Protein AF-A0A2R6ARZ6-F1 (afdb_monomer_lite)

InterPro domains:
  IPR013926 CGI121/TPRKB [PF08617] (23-141)
  IPR036504 CGI121/TPRKB superfamily [G3DSA:3.30.2380.10] (10-151)
  IPR036504 CGI121/TPRKB superfamily [SSF143870] (11-131)

Structure (mmCIF, N/CA/C/O backbone):
data_AF-A0A2R6ARZ6-F1
#
_entry.id   AF-A0A2R6ARZ6-F1
#
loop_
_atom_site.group_PDB
_atom_site.id
_atom_site.type_symbol
_atom_site.label_atom_id
_atom_site.label_alt_id
_atom_site.label_comp_id
_atom_site.label_asym_id
_atom_site.label_entity_id
_atom_site.label_seq_id
_atom_site.pdbx_PDB_ins_code
_atom_site.Cartn_x
_atom_site.Cartn_y
_atom_site.Cartn_z
_atom_site.occupancy
_atom_site.B_iso_or_equiv
_atom_site.auth_seq_id
_atom_site.auth_comp_id
_atom_site.auth_asym_id
_atom_site.auth_atom_id
_atom_site.pdbx_PDB_model_num
ATOM 1 N N . MET A 1 1 ? -4.586 -7.323 -8.522 1.00 76.31 1 MET A N 1
ATOM 2 C CA . MET A 1 1 ? -4.081 -6.923 -9.856 1.00 76.31 1 MET A CA 1
ATOM 3 C C . MET A 1 1 ? -2.793 -7.671 -10.117 1.00 76.31 1 MET A C 1
ATOM 5 O O . MET A 1 1 ? -1.988 -7.765 -9.200 1.00 76.31 1 MET A O 1
ATOM 9 N N . ILE A 1 2 ? -2.608 -8.193 -11.326 1.00 65.00 2 ILE A N 1
ATOM 10 C CA . ILE A 1 2 ? -1.345 -8.793 -11.764 1.00 65.00 2 ILE A CA 1
ATOM 11 C C . ILE A 1 2 ? -0.748 -7.861 -12.817 1.00 65.00 2 ILE A C 1
ATOM 13 O O . ILE A 1 2 ? -1.468 -7.380 -13.693 1.00 65.00 2 ILE A O 1
ATOM 17 N N . VAL A 1 3 ? 0.537 -7.561 -12.681 1.00 62.88 3 VAL A N 1
ATOM 18 C CA . VAL A 1 3 ? 1.350 -6.865 -13.673 1.00 62.88 3 VAL A CA 1
ATOM 19 C C . VAL A 1 3 ? 2.311 -7.894 -14.241 1.00 62.88 3 VAL A C 1
ATOM 21 O O . VAL A 1 3 ? 3.209 -8.362 -13.545 1.00 62.88 3 VAL A O 1
ATOM 24 N N . GLU A 1 4 ? 2.086 -8.255 -15.497 1.00 65.06 4 GLU A N 1
ATOM 25 C CA . GLU A 1 4 ? 2.968 -9.133 -16.260 1.00 65.06 4 GLU A CA 1
ATOM 26 C C . GLU A 1 4 ? 3.906 -8.238 -17.071 1.00 65.06 4 GLU A C 1
ATOM 28 O O . GLU A 1 4 ? 3.464 -7.493 -17.952 1.00 65.06 4 GLU A O 1
ATOM 33 N N . LEU A 1 5 ? 5.196 -8.254 -16.739 1.00 58.81 5 LEU A N 1
ATOM 34 C CA . LEU A 1 5 ? 6.214 -7.492 -17.456 1.00 58.81 5 LEU A CA 1
ATOM 35 C C . LEU A 1 5 ? 7.387 -8.420 -17.770 1.00 58.81 5 LEU A C 1
ATOM 37 O O . LEU A 1 5 ? 8.044 -8.945 -16.874 1.00 58.81 5 LEU A O 1
ATOM 41 N N . GLN A 1 6 ? 7.671 -8.592 -19.063 1.00 62.81 6 GLN A N 1
ATOM 42 C CA . GLN A 1 6 ? 8.707 -9.505 -19.557 1.00 62.81 6 GLN A CA 1
ATOM 43 C C . GLN A 1 6 ? 8.504 -10.949 -19.050 1.00 62.81 6 GLN A C 1
ATOM 45 O O . GLN A 1 6 ? 7.537 -11.593 -19.447 1.00 62.81 6 GLN A O 1
ATOM 50 N N . THR A 1 7 ? 9.421 -11.464 -18.220 1.00 57.81 7 THR A N 1
ATOM 51 C CA . THR A 1 7 ? 9.403 -12.822 -17.645 1.00 57.81 7 THR A CA 1
ATOM 52 C C . THR A 1 7 ? 8.997 -12.853 -16.170 1.00 57.81 7 THR A C 1
ATOM 54 O O . THR A 1 7 ? 9.004 -13.929 -15.574 1.00 57.81 7 THR A O 1
ATOM 57 N N . GLU A 1 8 ? 8.681 -11.706 -15.562 1.00 70.31 8 GLU A N 1
ATOM 58 C CA . GLU A 1 8 ? 8.312 -11.609 -14.148 1.00 70.31 8 GLU A CA 1
ATOM 59 C C . GLU A 1 8 ? 6.845 -11.204 -13.973 1.00 70.31 8 GLU A C 1
ATOM 61 O O . GLU A 1 8 ? 6.310 -10.345 -14.680 1.00 70.31 8 GLU A O 1
ATOM 66 N N . ASN A 1 9 ? 6.204 -11.833 -12.987 1.00 77.62 9 ASN A N 1
ATOM 67 C CA . ASN A 1 9 ? 4.832 -11.546 -12.598 1.00 77.62 9 ASN A CA 1
ATOM 68 C C . ASN A 1 9 ? 4.841 -10.882 -11.228 1.00 77.62 9 ASN A C 1
ATOM 70 O O . ASN A 1 9 ? 5.279 -11.483 -10.245 1.00 77.62 9 ASN A O 1
ATOM 74 N N . PHE A 1 10 ? 4.303 -9.669 -11.164 1.00 84.50 10 PHE A N 1
ATOM 75 C CA . PHE A 1 10 ? 4.106 -8.951 -9.914 1.00 84.50 10 PHE A CA 1
ATOM 76 C C . PHE A 1 10 ? 2.624 -8.919 -9.571 1.00 84.50 10 PHE A C 1
ATOM 78 O O . PHE A 1 10 ? 1.787 -8.646 -10.435 1.00 84.50 10 PHE A O 1
ATOM 85 N N . SER A 1 11 ? 2.268 -9.160 -8.313 1.00 88.06 11 SER A N 1
ATOM 86 C CA . SER A 1 11 ? 0.881 -9.057 -7.860 1.00 88.06 11 SER A CA 1
ATOM 87 C C . SER A 1 11 ? 0.717 -7.983 -6.794 1.00 88.06 11 SER A C 1
ATOM 89 O O . SER A 1 11 ? 1.587 -7.765 -5.955 1.00 88.06 11 SER A O 1
ATOM 91 N N . LEU A 1 12 ? -0.423 -7.300 -6.847 1.00 91.31 12 LEU A N 1
ATOM 92 C CA . LEU A 1 12 ? -0.864 -6.337 -5.849 1.00 91.31 12 LEU A CA 1
ATOM 93 C C . LEU A 1 12 ? -2.282 -6.683 -5.410 1.00 91.31 12 LEU A C 1
ATOM 95 O O . LEU A 1 12 ? -3.211 -6.659 -6.229 1.00 91.31 12 LEU A O 1
ATOM 99 N N . CYS A 1 13 ? -2.457 -6.892 -4.111 1.00 91.06 13 CYS A N 1
ATOM 100 C CA . CYS A 1 13 ? -3.760 -6.895 -3.461 1.00 91.06 13 CYS A CA 1
ATOM 101 C C . CYS A 1 13 ? -3.839 -5.729 -2.474 1.00 91.06 13 CYS A C 1
ATOM 103 O O . CYS A 1 13 ? -2.889 -5.447 -1.743 1.00 91.06 13 CYS A O 1
ATOM 105 N N . VAL A 1 14 ? -4.981 -5.047 -2.455 1.00 93.62 14 VAL A N 1
ATOM 106 C CA . VAL A 1 14 ? -5.221 -3.910 -1.563 1.00 93.62 14 VAL A CA 1
ATOM 107 C C . VAL A 1 14 ? -6.486 -4.181 -0.782 1.00 93.62 14 VAL A C 1
ATOM 109 O O . VAL A 1 14 ? -7.533 -4.442 -1.368 1.00 93.62 14 VAL A O 1
ATOM 112 N N . TYR A 1 15 ? -6.394 -4.072 0.535 1.00 93.25 15 TYR A N 1
ATOM 113 C CA . TYR A 1 15 ? -7.513 -4.275 1.441 1.00 93.25 15 TYR A CA 1
ATOM 114 C C . TYR A 1 15 ? -7.735 -3.003 2.237 1.00 93.25 15 TYR A C 1
ATOM 116 O O . TYR A 1 15 ? -6.800 -2.458 2.825 1.00 93.25 15 TYR A O 1
ATOM 124 N N . LYS A 1 16 ? -8.977 -2.533 2.293 1.00 94.50 16 LYS A N 1
ATOM 125 C CA . LYS A 1 16 ? -9.386 -1.535 3.272 1.00 94.50 16 LYS A CA 1
ATOM 126 C C . LYS A 1 16 ? -9.684 -2.249 4.586 1.00 94.50 16 LYS A C 1
ATOM 128 O O . LYS A 1 16 ? -10.517 -3.153 4.630 1.00 94.50 16 LYS A O 1
ATOM 133 N N . LEU A 1 17 ? -8.991 -1.847 5.645 1.00 93.62 17 LEU A N 1
ATOM 134 C CA . LEU A 1 17 ? -9.154 -2.431 6.970 1.00 93.62 17 LEU A CA 1
ATOM 135 C C . LEU A 1 17 ? -10.232 -1.686 7.756 1.00 93.62 17 LEU A C 1
ATOM 137 O O . LEU A 1 17 ? -10.287 -0.451 7.741 1.00 93.62 17 LEU A O 1
ATOM 141 N N . LYS A 1 18 ? -11.063 -2.437 8.479 1.00 91.25 18 LYS A N 1
ATOM 142 C CA . LYS A 1 18 ? -11.952 -1.907 9.522 1.00 91.25 18 LYS A CA 1
ATOM 143 C C . LYS A 1 18 ? -11.713 -2.701 10.800 1.00 91.25 18 LYS A C 1
ATOM 145 O O . LYS A 1 18 ? -11.764 -3.923 10.773 1.00 91.25 18 LYS A O 1
ATOM 150 N N . GLY A 1 19 ? -11.456 -2.007 11.897 1.00 88.88 19 GLY A N 1
ATOM 151 C CA . GLY A 1 19 ? -11.136 -2.612 13.188 1.00 88.88 19 GLY A CA 1
ATOM 152 C C . GLY A 1 19 ? -10.659 -1.548 14.167 1.00 88.88 19 GLY A C 1
ATOM 153 O O . GLY A 1 19 ? -10.584 -0.364 13.812 1.00 88.88 19 GLY A O 1
ATOM 154 N N . ASN A 1 20 ? -10.341 -1.955 15.393 1.00 90.81 20 ASN A N 1
ATOM 155 C CA . ASN A 1 20 ? -9.718 -1.056 16.355 1.00 90.81 20 ASN A CA 1
ATOM 156 C C . ASN A 1 20 ? -8.269 -0.739 15.924 1.00 90.81 20 ASN A C 1
ATOM 158 O O . ASN A 1 20 ? -7.564 -1.594 15.391 1.00 90.81 20 ASN A O 1
ATOM 162 N N . LEU A 1 21 ? -7.811 0.497 16.149 1.00 92.19 21 LEU A N 1
ATOM 163 C CA . LEU A 1 21 ? -6.457 0.912 15.772 1.00 92.19 21 LEU A CA 1
ATOM 164 C C . LEU A 1 21 ? -5.370 0.085 16.477 1.00 92.19 21 LEU A C 1
ATOM 166 O O . LEU A 1 21 ? -4.385 -0.269 15.836 1.00 92.19 21 LEU A O 1
ATOM 170 N N . GLU A 1 22 ? -5.543 -0.232 17.760 1.00 91.56 22 GLU A N 1
ATOM 171 C CA . GLU A 1 22 ? -4.582 -1.013 18.549 1.00 91.56 22 GLU A CA 1
ATOM 172 C C . GLU A 1 22 ? -4.454 -2.441 18.010 1.00 91.56 22 GLU A C 1
ATOM 174 O O . GLU A 1 22 ? -3.348 -2.964 17.876 1.00 91.56 22 GLU A O 1
ATOM 179 N N . GLU A 1 23 ? -5.574 -3.046 17.614 1.00 90.81 23 GLU A N 1
ATOM 180 C CA . GLU A 1 23 ? -5.600 -4.372 16.991 1.00 90.81 23 GLU A CA 1
ATOM 181 C C . GLU A 1 23 ? -4.884 -4.356 15.641 1.00 90.81 23 GLU A C 1
ATOM 183 O O . GLU A 1 23 ? -4.044 -5.214 15.370 1.00 90.81 23 GLU A O 1
ATOM 188 N N . ILE A 1 24 ? -5.147 -3.339 14.814 1.00 92.56 24 ILE A N 1
ATOM 189 C CA . ILE A 1 24 ? -4.473 -3.171 13.523 1.00 92.56 24 ILE A CA 1
ATOM 190 C C . ILE A 1 24 ? -2.968 -2.927 13.717 1.00 92.56 24 ILE A C 1
ATOM 192 O O . ILE A 1 24 ? -2.163 -3.465 12.960 1.00 92.56 24 ILE A O 1
ATOM 196 N N . GLN A 1 25 ? -2.563 -2.154 14.727 1.00 92.56 25 GLN A N 1
ATOM 197 C CA . GLN A 1 25 ? -1.151 -1.938 15.058 1.00 92.56 25 GLN A CA 1
ATOM 198 C C . GLN A 1 25 ? -0.475 -3.222 15.556 1.00 92.56 25 GLN A C 1
ATOM 200 O O . GLN A 1 25 ? 0.672 -3.489 15.193 1.00 92.56 25 GLN A O 1
ATOM 205 N N . SER A 1 26 ? -1.166 -4.034 16.362 1.00 90.50 26 SER A N 1
ATOM 206 C CA . SER A 1 26 ? -0.672 -5.355 16.769 1.00 90.50 26 SER A CA 1
ATOM 207 C C . SER A 1 26 ? -0.481 -6.255 15.549 1.00 90.50 26 SER A C 1
ATOM 209 O O . SER A 1 26 ? 0.592 -6.825 15.354 1.00 90.50 26 SER A O 1
ATOM 211 N N . PHE A 1 27 ? -1.475 -6.286 14.663 1.00 90.31 27 PHE A N 1
ATOM 212 C CA . PHE A 1 27 ? -1.420 -7.042 13.420 1.00 90.31 27 PHE A CA 1
ATOM 213 C C . PHE A 1 27 ? -0.290 -6.568 12.488 1.00 90.31 27 PHE A C 1
ATOM 215 O O . PHE A 1 27 ? 0.444 -7.388 11.940 1.00 90.31 27 PHE A O 1
ATOM 222 N N . GLN A 1 28 ? -0.061 -5.255 12.364 1.00 91.44 28 GLN A N 1
ATOM 223 C CA . GLN A 1 28 ? 1.061 -4.695 11.599 1.00 91.44 28 GLN A CA 1
ATOM 224 C C . GLN A 1 28 ? 2.413 -5.226 12.100 1.00 91.44 28 GLN A C 1
ATOM 226 O O . GLN A 1 28 ? 3.257 -5.615 11.290 1.00 91.44 28 GLN A O 1
ATOM 231 N N . LYS A 1 29 ? 2.622 -5.273 13.423 1.00 89.38 29 LYS A N 1
ATOM 232 C CA . LYS A 1 29 ? 3.865 -5.794 14.019 1.00 89.38 29 LYS A CA 1
ATOM 233 C C . LYS A 1 29 ? 4.081 -7.266 13.674 1.00 89.38 29 LYS A C 1
ATOM 235 O O . LYS A 1 29 ? 5.199 -7.660 13.355 1.00 89.38 29 LYS A O 1
ATOM 240 N N . GLU A 1 30 ? 3.022 -8.069 13.692 1.00 87.62 30 GLU A N 1
ATOM 241 C CA . GLU A 1 30 ? 3.093 -9.487 13.330 1.00 87.62 30 GLU A CA 1
ATOM 242 C C . GLU A 1 30 ? 3.411 -9.704 11.847 1.00 87.62 30 GLU A C 1
ATOM 244 O O . GLU A 1 30 ? 4.219 -10.575 11.512 1.00 87.62 30 GLU A O 1
ATOM 249 N N . LEU A 1 31 ? 2.823 -8.896 10.958 1.00 87.31 31 LEU A N 1
ATOM 250 C CA . LEU A 1 31 ? 3.119 -8.945 9.525 1.00 87.31 31 LEU A CA 1
ATOM 251 C C . LEU A 1 31 ? 4.590 -8.642 9.240 1.00 87.31 31 LEU A C 1
ATOM 253 O O . LEU A 1 31 ? 5.226 -9.387 8.493 1.00 87.31 31 LEU A O 1
ATOM 257 N N . ILE A 1 32 ? 5.138 -7.603 9.879 1.00 84.94 32 ILE A N 1
ATOM 258 C CA . ILE A 1 32 ? 6.548 -7.216 9.734 1.00 84.94 32 ILE A CA 1
ATOM 259 C C . ILE A 1 32 ? 7.478 -8.359 10.159 1.00 84.94 32 ILE A C 1
ATOM 261 O O . ILE A 1 32 ? 8.490 -8.596 9.506 1.00 84.94 32 ILE A O 1
ATOM 265 N N . LEU A 1 33 ? 7.143 -9.094 11.225 1.00 84.69 33 LEU A N 1
ATOM 266 C CA . LEU A 1 33 ? 7.960 -10.219 11.695 1.00 84.69 33 LEU A CA 1
ATOM 267 C C . LEU A 1 33 ? 7.952 -11.414 10.735 1.00 84.69 33 LEU A C 1
ATOM 269 O O . LEU A 1 33 ? 8.936 -12.148 10.670 1.00 84.69 33 LEU A O 1
ATOM 273 N N . ARG A 1 34 ? 6.846 -11.639 10.022 1.00 81.44 34 ARG A N 1
ATOM 274 C CA . ARG A 1 34 ? 6.685 -12.803 9.140 1.00 81.44 34 ARG A CA 1
ATOM 275 C C . ARG A 1 34 ? 7.205 -12.541 7.734 1.00 81.44 34 ARG A C 1
ATOM 277 O O . ARG A 1 34 ? 7.933 -13.367 7.203 1.00 81.44 34 ARG A O 1
ATOM 284 N N . ASN A 1 35 ? 6.800 -11.418 7.148 1.00 83.12 35 ASN A N 1
ATOM 285 C CA . ASN A 1 35 ? 6.997 -11.096 5.737 1.00 83.12 35 ASN A CA 1
ATOM 286 C C . ASN A 1 35 ? 7.237 -9.579 5.584 1.00 83.12 35 ASN A C 1
ATOM 288 O O . ASN A 1 35 ? 6.362 -8.859 5.089 1.00 83.12 35 ASN A O 1
ATOM 292 N N . PRO A 1 36 ? 8.413 -9.078 6.016 1.00 82.44 36 PRO A N 1
ATOM 293 C CA . PRO A 1 36 ? 8.713 -7.643 6.109 1.00 82.44 36 PRO A CA 1
ATOM 294 C C . PRO A 1 36 ? 8.709 -6.894 4.768 1.00 82.44 36 PRO A C 1
ATOM 296 O O . PRO A 1 36 ? 8.680 -5.664 4.760 1.00 82.44 36 PRO A O 1
ATOM 299 N N . ASP A 1 37 ? 8.761 -7.621 3.650 1.00 86.56 37 ASP A N 1
ATOM 300 C CA . ASP A 1 37 ? 8.860 -7.052 2.303 1.00 86.56 37 ASP A CA 1
ATOM 301 C C . ASP A 1 37 ? 7.594 -7.244 1.456 1.00 86.56 37 ASP A C 1
ATOM 303 O O . ASP A 1 37 ? 7.509 -6.709 0.351 1.00 86.56 37 ASP A O 1
ATOM 307 N N . SER A 1 38 ? 6.596 -7.959 1.981 1.00 88.06 38 SER A N 1
ATOM 308 C CA . SER A 1 38 ? 5.391 -8.306 1.220 1.00 88.06 38 SER A CA 1
ATOM 309 C C . SER A 1 38 ? 4.140 -7.599 1.721 1.00 88.06 38 SER A C 1
ATOM 311 O O . SER A 1 38 ? 3.211 -7.394 0.944 1.00 88.06 38 SER A O 1
ATOM 313 N N . PHE A 1 39 ? 4.097 -7.209 2.999 1.00 91.75 39 PHE A N 1
ATOM 314 C CA . PHE A 1 39 ? 2.914 -6.599 3.603 1.00 91.75 39 PHE A CA 1
ATOM 315 C C . PHE A 1 39 ? 3.207 -5.236 4.214 1.00 91.75 39 PHE A C 1
ATOM 317 O O . PHE A 1 39 ? 4.135 -5.075 5.004 1.00 91.75 39 PHE A O 1
ATOM 324 N N . TYR A 1 40 ? 2.346 -4.269 3.909 1.00 93.94 40 TYR A N 1
ATOM 325 C CA . TYR A 1 40 ? 2.466 -2.907 4.412 1.00 93.94 40 TYR A CA 1
ATOM 326 C C . TYR A 1 40 ? 1.104 -2.377 4.835 1.00 93.94 40 TYR A C 1
ATOM 328 O O . TYR A 1 40 ? 0.152 -2.428 4.059 1.00 93.94 40 TYR A O 1
ATOM 336 N N . ILE A 1 41 ? 1.012 -1.829 6.046 1.00 95.06 41 ILE A N 1
ATOM 337 C CA . ILE A 1 41 ? -0.191 -1.139 6.520 1.00 95.06 41 ILE A CA 1
ATOM 338 C C . ILE A 1 41 ? 0.121 0.342 6.662 1.00 95.06 41 ILE A C 1
ATOM 340 O O . ILE A 1 41 ? 1.143 0.705 7.243 1.00 95.06 41 ILE A O 1
ATOM 344 N N . PHE A 1 42 ? -0.768 1.189 6.152 1.00 95.50 42 PHE A N 1
ATOM 345 C CA . PHE A 1 42 ? -0.684 2.634 6.332 1.00 95.50 42 PHE A CA 1
ATOM 346 C C . PHE A 1 42 ? -2.073 3.251 6.518 1.00 95.50 42 PHE A C 1
ATOM 348 O O . PHE A 1 42 ? -3.095 2.696 6.099 1.00 95.50 42 PHE A O 1
ATOM 355 N N . SER A 1 43 ? -2.105 4.428 7.138 1.00 94.06 43 SER A N 1
ATOM 356 C CA . SER A 1 43 ? -3.308 5.246 7.294 1.00 94.06 43 SER A CA 1
ATOM 357 C C . SER A 1 43 ? -3.249 6.463 6.375 1.00 94.06 43 SER A C 1
ATOM 359 O O . SER A 1 43 ? -2.213 7.115 6.283 1.00 94.06 43 SER A O 1
ATOM 361 N N . SER A 1 44 ? -4.369 6.813 5.747 1.00 90.00 44 SER A N 1
ATOM 362 C CA . SER A 1 44 ? -4.514 8.032 4.945 1.00 90.00 44 SER A CA 1
ATOM 363 C C . SER A 1 44 ? -5.684 8.862 5.457 1.00 90.00 44 SER A C 1
ATOM 365 O O . SER A 1 44 ? -6.742 8.322 5.770 1.00 90.00 44 SER A O 1
ATOM 367 N N . GLU A 1 45 ? -5.54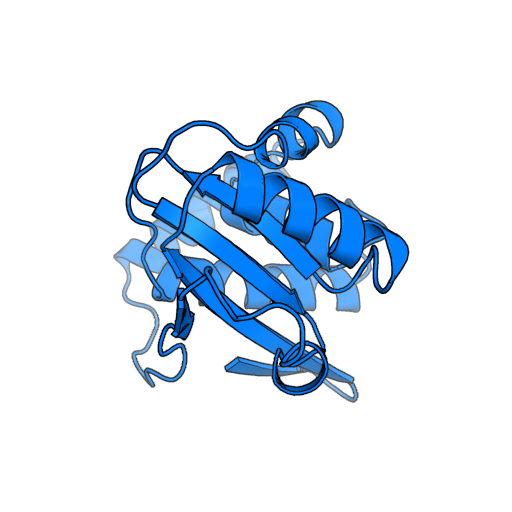6 10.183 5.511 1.00 88.75 45 GLU A N 1
ATOM 368 C CA . GLU A 1 45 ? -6.673 11.070 5.839 1.00 88.75 45 GLU A CA 1
ATOM 369 C C . GLU A 1 45 ? -7.725 11.081 4.721 1.00 88.75 45 GLU A C 1
ATOM 371 O O . GLU A 1 45 ? -8.926 11.190 4.974 1.00 88.75 45 GLU A O 1
ATOM 376 N N . LYS A 1 46 ? -7.282 10.905 3.472 1.00 86.25 46 LYS A N 1
ATOM 377 C CA . LYS A 1 46 ? -8.134 10.918 2.280 1.00 86.25 46 LYS A CA 1
ATOM 378 C C . LYS A 1 46 ? -8.379 9.504 1.772 1.00 86.25 46 LYS A C 1
ATOM 380 O O . LYS A 1 46 ? -7.498 8.645 1.836 1.00 86.25 46 LYS A O 1
ATOM 385 N N . LEU A 1 47 ? -9.570 9.280 1.223 1.00 87.50 47 LEU A N 1
ATOM 386 C CA . LEU A 1 47 ? -9.862 8.059 0.483 1.00 87.50 47 LEU A CA 1
ATOM 387 C C . LEU A 1 47 ? -8.989 8.027 -0.778 1.00 87.50 47 LEU A C 1
ATOM 389 O O . LEU A 1 47 ? -9.057 8.937 -1.603 1.00 87.50 47 LEU A O 1
ATOM 393 N N . ILE A 1 48 ? -8.182 6.981 -0.921 1.00 87.06 48 ILE A N 1
ATOM 394 C CA . ILE A 1 48 ? -7.352 6.767 -2.106 1.00 87.06 48 ILE A CA 1
ATOM 395 C C . ILE A 1 48 ? -8.161 5.963 -3.120 1.00 87.06 48 ILE A C 1
ATOM 397 O O . ILE A 1 48 ? -8.743 4.928 -2.789 1.00 87.06 48 ILE A O 1
ATOM 401 N N . SER A 1 49 ? -8.203 6.451 -4.359 1.00 87.25 49 SER A N 1
ATOM 402 C CA . SER A 1 49 ? -8.864 5.758 -5.463 1.00 87.25 49 SER A CA 1
ATOM 403 C C . SER A 1 49 ? -8.151 4.433 -5.772 1.00 87.25 49 SER A C 1
ATOM 405 O O . SER A 1 49 ? -6.926 4.448 -5.923 1.00 87.25 49 SER A O 1
ATOM 407 N N . PRO A 1 50 ? -8.881 3.314 -5.972 1.00 88.19 50 PRO A N 1
ATOM 408 C CA . PRO A 1 50 ? -8.326 2.057 -6.484 1.00 88.19 50 PRO A CA 1
ATOM 409 C C . PRO A 1 50 ? -7.402 2.252 -7.694 1.00 88.19 50 PRO A C 1
ATOM 411 O O . PRO A 1 50 ? -6.386 1.578 -7.820 1.00 88.19 50 PRO A O 1
ATOM 414 N N . ARG A 1 51 ? -7.712 3.223 -8.562 1.00 82.81 51 ARG A N 1
ATOM 415 C CA . ARG A 1 51 ? -6.941 3.526 -9.773 1.00 82.81 51 ARG A CA 1
ATOM 416 C C . ARG A 1 51 ? -5.533 4.053 -9.483 1.00 82.81 51 ARG A C 1
ATOM 418 O O . ARG A 1 51 ? -4.605 3.677 -10.190 1.00 82.81 51 ARG A O 1
ATOM 425 N N . LEU A 1 52 ? -5.357 4.838 -8.416 1.00 86.25 52 LEU A N 1
ATOM 426 C CA . LEU A 1 52 ? -4.040 5.336 -7.999 1.00 86.25 52 LEU A CA 1
ATOM 427 C C . LEU A 1 52 ? -3.131 4.197 -7.532 1.00 86.25 52 LEU A C 1
ATOM 429 O O . LEU A 1 52 ? -1.961 4.173 -7.901 1.00 86.25 52 LEU A O 1
ATOM 433 N N . PHE A 1 53 ? -3.677 3.213 -6.807 1.00 91.69 53 PHE A N 1
ATOM 434 C CA . PHE A 1 53 ? -2.928 2.012 -6.422 1.00 91.69 53 PHE A CA 1
ATOM 435 C C . PHE A 1 53 ? -2.400 1.261 -7.651 1.00 91.69 53 PHE A C 1
ATOM 437 O O . PHE A 1 53 ? -1.238 0.861 -7.675 1.00 91.69 53 PHE A O 1
ATOM 444 N N . LYS A 1 54 ? -3.228 1.112 -8.696 1.00 86.56 54 LYS A N 1
ATOM 445 C CA . LYS A 1 54 ? -2.814 0.434 -9.934 1.00 86.56 54 LYS A CA 1
ATOM 446 C C . LYS A 1 54 ? -1.668 1.157 -10.624 1.00 86.56 54 LYS A C 1
ATOM 448 O O . LYS A 1 54 ? -0.667 0.538 -10.968 1.00 86.56 54 LYS A O 1
ATOM 453 N N . ILE A 1 55 ? -1.841 2.462 -10.823 1.00 84.12 55 ILE A N 1
ATOM 454 C CA . ILE A 1 55 ? -0.875 3.316 -11.512 1.00 84.12 55 ILE A CA 1
ATOM 455 C C . ILE A 1 55 ? 0.463 3.282 -10.772 1.00 84.12 55 ILE A C 1
ATOM 457 O O . ILE A 1 55 ? 1.490 2.984 -11.378 1.00 84.12 55 ILE A O 1
ATOM 461 N N . ALA A 1 56 ? 0.444 3.510 -9.457 1.00 90.94 56 ALA A N 1
ATOM 462 C CA . ALA A 1 56 ? 1.649 3.499 -8.639 1.00 90.94 56 ALA A CA 1
ATOM 463 C C . ALA A 1 56 ? 2.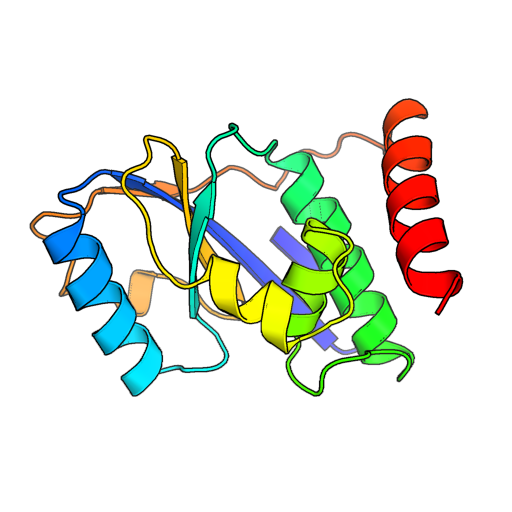379 2.150 -8.704 1.00 90.94 56 ALA A C 1
ATOM 465 O O . ALA A 1 56 ? 3.598 2.112 -8.849 1.00 90.94 56 ALA A O 1
ATOM 466 N N . PHE A 1 57 ? 1.643 1.038 -8.659 1.00 92.00 57 PHE A N 1
ATOM 467 C CA . PHE A 1 57 ? 2.242 -0.292 -8.724 1.00 92.00 57 PHE A CA 1
ATOM 468 C C . PHE A 1 57 ? 2.816 -0.630 -10.092 1.00 92.00 57 PHE A C 1
ATOM 470 O O . PHE A 1 57 ? 3.920 -1.160 -10.165 1.00 92.00 57 PHE A O 1
ATOM 477 N N . TYR A 1 58 ? 2.122 -0.269 -11.170 1.00 86.62 58 TYR A N 1
ATOM 478 C CA . TYR A 1 58 ? 2.648 -0.428 -12.521 1.00 86.62 58 TYR A CA 1
ATOM 479 C C . TYR A 1 58 ? 3.977 0.322 -12.700 1.00 86.62 58 TYR A C 1
ATOM 481 O O . TYR A 1 58 ? 4.955 -0.259 -13.166 1.00 86.62 58 TYR A O 1
ATOM 489 N N . HIS A 1 59 ? 4.047 1.583 -12.259 1.00 86.56 59 HIS A N 1
ATOM 490 C CA . HIS A 1 59 ? 5.281 2.370 -12.327 1.00 86.56 59 HIS A CA 1
ATOM 491 C C . HIS A 1 59 ? 6.396 1.808 -11.446 1.00 86.56 59 HIS A C 1
ATOM 493 O O . HIS A 1 59 ? 7.544 1.766 -11.885 1.00 86.56 59 HIS A O 1
ATOM 499 N N . ALA A 1 60 ? 6.072 1.325 -10.248 1.00 91.25 60 ALA A N 1
ATOM 500 C CA . ALA A 1 60 ? 7.054 0.679 -9.387 1.00 91.25 60 ALA A CA 1
ATOM 501 C C . ALA A 1 60 ? 7.641 -0.581 -10.034 1.00 91.25 60 ALA A C 1
ATOM 503 O O . ALA A 1 60 ? 8.856 -0.750 -10.022 1.00 91.25 60 ALA A O 1
ATOM 504 N N . CYS A 1 61 ? 6.810 -1.420 -10.664 1.00 88.19 61 CYS A N 1
ATOM 505 C CA . CYS A 1 61 ? 7.279 -2.608 -11.382 1.00 88.19 61 CYS A CA 1
ATOM 506 C C . CYS A 1 61 ? 8.157 -2.239 -12.589 1.00 88.19 61 CYS A C 1
ATOM 508 O O . CYS A 1 61 ? 9.197 -2.858 -12.799 1.00 88.19 61 CYS A O 1
ATOM 510 N N . LEU A 1 62 ? 7.781 -1.207 -13.356 1.00 84.56 62 LEU A N 1
ATOM 511 C CA . LEU A 1 62 ? 8.601 -0.721 -14.472 1.00 84.56 62 LEU A CA 1
ATOM 512 C C . LEU A 1 62 ? 9.981 -0.246 -14.007 1.00 84.56 62 LEU A C 1
ATOM 514 O O . LEU A 1 62 ? 10.982 -0.675 -14.571 1.00 84.56 62 LEU A O 1
ATOM 518 N N . ARG A 1 63 ? 10.032 0.602 -12.971 1.00 87.44 63 ARG A N 1
ATOM 519 C CA . ARG A 1 63 ? 11.290 1.130 -12.411 1.00 87.44 63 ARG A CA 1
ATOM 520 C C . ARG A 1 63 ? 12.155 0.027 -11.809 1.00 87.44 63 ARG A C 1
ATOM 522 O O . ARG A 1 63 ? 13.377 0.068 -11.914 1.00 87.44 63 ARG A O 1
ATOM 529 N N . TRP A 1 64 ? 11.519 -0.959 -11.182 1.00 88.81 64 TRP A N 1
ATOM 530 C CA . TRP A 1 64 ? 12.192 -2.133 -10.640 1.00 88.81 64 TRP A CA 1
ATOM 531 C C . TRP A 1 64 ? 12.896 -2.935 -11.738 1.00 88.81 64 TRP A C 1
ATOM 533 O O . TRP A 1 64 ? 14.088 -3.209 -11.630 1.00 88.81 64 TRP A O 1
ATOM 543 N N . LEU A 1 65 ? 12.187 -3.245 -12.828 1.00 84.88 65 LEU A N 1
ATOM 544 C CA . LEU A 1 65 ? 12.746 -4.005 -13.948 1.00 84.88 65 LEU A CA 1
ATOM 545 C C . LEU A 1 65 ? 13.759 -3.213 -14.784 1.00 84.88 65 LEU A C 1
ATOM 547 O O . LEU A 1 65 ? 14.693 -3.808 -15.318 1.00 84.88 65 LEU A O 1
ATOM 551 N N . SER A 1 66 ? 13.604 -1.891 -14.907 1.00 84.25 66 SER A N 1
ATOM 552 C CA . SER A 1 66 ? 14.576 -1.047 -15.619 1.00 84.25 66 SER A CA 1
ATOM 553 C C . SER A 1 66 ? 15.864 -0.803 -14.824 1.00 84.25 66 SER A C 1
ATOM 555 O O . SER A 1 66 ? 16.835 -0.298 -15.384 1.00 84.25 66 SER A O 1
ATOM 557 N N . GLY A 1 67 ? 15.898 -1.165 -13.535 1.00 84.81 67 GLY A N 1
ATOM 558 C CA . GLY A 1 67 ? 17.019 -0.868 -12.639 1.00 84.81 67 GLY A CA 1
ATOM 559 C C . GLY A 1 67 ? 17.075 0.597 -12.185 1.00 84.81 67 GLY A C 1
ATOM 560 O O . GLY A 1 67 ? 18.087 1.029 -11.638 1.00 84.81 67 GLY A O 1
ATOM 561 N N . GLU A 1 68 ? 15.997 1.357 -12.389 1.00 87.38 68 GLU A N 1
ATOM 562 C CA . GLU A 1 68 ? 15.867 2.779 -12.030 1.00 87.38 68 GLU A CA 1
ATOM 563 C C . GLU A 1 68 ? 15.143 2.987 -10.684 1.00 87.38 68 GLU A C 1
ATOM 565 O O . GLU A 1 68 ? 14.782 4.109 -10.308 1.00 87.38 68 GLU A O 1
ATOM 570 N N . SER A 1 69 ? 14.889 1.904 -9.946 1.00 87.88 69 SER A N 1
ATOM 571 C CA . SER A 1 69 ? 14.280 1.958 -8.618 1.00 87.88 69 SER A CA 1
ATOM 572 C C . SER A 1 69 ? 15.152 2.746 -7.639 1.00 87.88 69 SER A C 1
ATOM 574 O O . SER A 1 69 ? 16.354 2.492 -7.528 1.00 87.88 69 SER A O 1
ATOM 576 N N . ILE A 1 70 ? 14.540 3.654 -6.877 1.00 88.44 70 ILE A N 1
ATOM 577 C CA . ILE A 1 70 ? 15.230 4.379 -5.796 1.00 88.44 70 ILE A CA 1
ATOM 578 C C . ILE A 1 70 ? 15.464 3.435 -4.613 1.00 88.44 70 ILE A C 1
ATOM 580 O O . ILE A 1 70 ? 16.505 3.483 -3.952 1.00 88.44 70 ILE A O 1
ATOM 584 N N . SER A 1 71 ? 14.494 2.564 -4.338 1.00 88.94 71 SER A N 1
ATOM 585 C CA . SER A 1 71 ? 14.564 1.594 -3.253 1.00 88.94 71 SER A CA 1
ATOM 586 C C . SER A 1 71 ? 14.960 0.202 -3.733 1.00 88.94 71 SER A C 1
ATOM 588 O O . SER A 1 71 ? 14.536 -0.260 -4.783 1.00 88.94 71 SER A O 1
ATOM 590 N N . LYS A 1 72 ? 15.669 -0.540 -2.873 1.00 88.94 72 LYS A N 1
ATOM 591 C CA . LYS A 1 72 ? 15.939 -1.981 -3.040 1.00 88.94 72 LYS A CA 1
ATOM 592 C C . LYS A 1 72 ? 14.766 -2.878 -2.626 1.00 88.94 72 LYS A C 1
ATOM 594 O O . LYS A 1 72 ? 14.943 -4.082 -2.481 1.00 88.94 72 LYS A O 1
ATOM 599 N N . LYS A 1 73 ? 13.592 -2.303 -2.361 1.00 91.50 73 LYS A N 1
ATOM 600 C CA . LYS A 1 73 ? 12.374 -3.030 -1.989 1.00 91.50 73 LYS A CA 1
ATOM 601 C 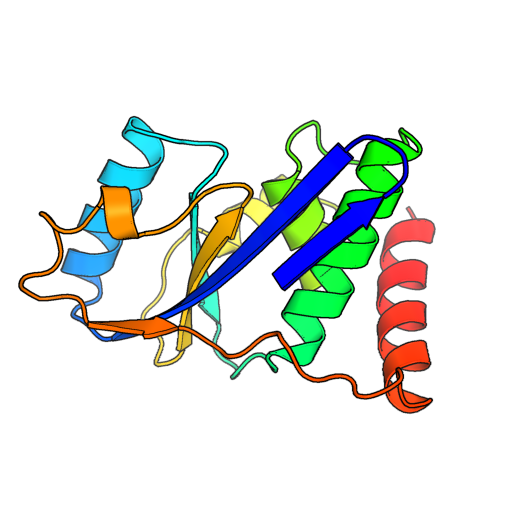C . LYS A 1 73 ? 11.223 -2.553 -2.860 1.00 91.50 73 LYS A C 1
ATOM 603 O O . LYS A 1 73 ? 10.849 -1.383 -2.759 1.00 91.50 73 LYS A O 1
ATOM 608 N N . LEU A 1 74 ? 10.628 -3.460 -3.636 1.00 91.94 74 LEU A N 1
ATOM 609 C CA . LEU A 1 74 ? 9.505 -3.149 -4.526 1.00 91.94 74 LEU A CA 1
ATOM 610 C C . LEU A 1 74 ? 8.341 -2.480 -3.783 1.00 91.94 74 LEU A C 1
ATOM 612 O O . LEU A 1 74 ? 7.754 -1.532 -4.291 1.00 91.94 74 LEU A O 1
ATOM 616 N N . GLY A 1 75 ? 8.041 -2.912 -2.555 1.00 92.69 75 GLY A N 1
ATOM 617 C CA . GLY A 1 75 ? 6.989 -2.282 -1.759 1.00 92.69 75 GLY A CA 1
ATOM 618 C C . GLY A 1 75 ? 7.264 -0.827 -1.411 1.00 92.69 75 GLY A C 1
ATOM 619 O O . GLY A 1 75 ? 6.377 0.011 -1.523 1.00 92.69 75 GLY A O 1
ATOM 620 N N . ILE A 1 76 ? 8.508 -0.488 -1.083 1.00 93.19 76 ILE A N 1
ATOM 621 C CA . ILE A 1 76 ? 8.896 0.905 -0.851 1.00 93.19 76 ILE A CA 1
ATOM 622 C C . ILE A 1 76 ? 8.840 1.698 -2.160 1.00 93.19 76 ILE A C 1
ATOM 624 O O . ILE A 1 76 ? 8.329 2.813 -2.157 1.00 93.19 76 ILE A O 1
ATOM 628 N N . GLU A 1 77 ? 9.281 1.118 -3.278 1.00 93.56 77 GLU A N 1
ATOM 629 C CA . GLU A 1 77 ? 9.184 1.758 -4.598 1.00 93.56 77 GLU A CA 1
ATOM 630 C C . GLU A 1 77 ? 7.725 2.053 -4.988 1.00 93.56 77 GLU A C 1
ATOM 632 O O . GLU A 1 77 ? 7.409 3.129 -5.497 1.00 93.56 77 GLU A O 1
ATOM 637 N N . PHE A 1 78 ? 6.812 1.135 -4.669 1.00 94.44 78 PHE A N 1
ATOM 638 C CA . PHE A 1 78 ? 5.373 1.338 -4.801 1.00 94.44 78 PHE A CA 1
ATOM 639 C C . PHE A 1 78 ? 4.890 2.560 -4.009 1.00 94.44 78 PHE A C 1
ATOM 641 O O . PHE A 1 78 ? 4.149 3.382 -4.549 1.00 94.44 78 PHE A O 1
ATOM 648 N N . PHE A 1 79 ? 5.340 2.730 -2.766 1.00 93.50 79 PHE A N 1
ATOM 649 C CA . PHE A 1 79 ? 4.969 3.887 -1.951 1.00 93.50 79 PHE A CA 1
ATOM 650 C C . PHE A 1 79 ? 5.588 5.201 -2.441 1.00 93.50 79 PHE A C 1
ATOM 652 O O . PHE A 1 79 ? 4.907 6.227 -2.393 1.00 93.50 79 PHE A O 1
ATOM 659 N N . ILE A 1 80 ? 6.811 5.172 -2.981 1.00 91.81 80 ILE A N 1
ATOM 660 C CA . ILE A 1 80 ? 7.409 6.327 -3.673 1.00 91.81 80 ILE A CA 1
ATOM 661 C C . ILE A 1 80 ? 6.514 6.737 -4.846 1.00 91.81 80 ILE A C 1
ATOM 663 O O . ILE A 1 80 ? 6.161 7.907 -4.970 1.00 91.81 80 ILE A O 1
ATOM 667 N N . CYS A 1 81 ? 6.075 5.779 -5.667 1.00 90.12 81 CYS A N 1
ATOM 668 C CA . CYS A 1 81 ? 5.190 6.056 -6.801 1.00 90.12 81 CYS A CA 1
ATOM 669 C C . CYS A 1 81 ? 3.786 6.505 -6.364 1.00 90.12 81 CYS A C 1
ATOM 671 O O . CYS A 1 81 ? 3.150 7.291 -7.060 1.00 90.12 81 CYS A O 1
ATOM 673 N N . LEU A 1 82 ? 3.283 6.018 -5.226 1.00 91.06 82 LEU A N 1
ATOM 674 C CA . LEU A 1 82 ? 1.951 6.369 -4.728 1.00 91.06 82 LEU A CA 1
ATOM 675 C C . LEU A 1 82 ? 1.897 7.785 -4.143 1.00 91.06 82 LEU A C 1
ATOM 677 O O . LEU A 1 82 ? 0.903 8.486 -4.335 1.00 91.06 82 LEU A O 1
ATOM 681 N N . PHE A 1 83 ? 2.939 8.195 -3.418 1.00 89.56 83 PHE A N 1
ATOM 682 C CA . PHE A 1 83 ? 2.965 9.466 -2.688 1.00 89.56 83 PHE A CA 1
ATOM 683 C C . PHE A 1 83 ? 3.832 10.546 -3.345 1.00 89.56 83 PHE A C 1
ATOM 685 O O . PHE A 1 83 ? 3.689 11.723 -3.013 1.00 89.56 83 PHE A O 1
ATOM 692 N N . GLY A 1 84 ? 4.702 10.174 -4.287 1.00 86.12 84 GLY A N 1
ATOM 693 C CA . GLY A 1 84 ? 5.675 11.077 -4.902 1.00 86.12 84 GLY A CA 1
ATOM 694 C C . GLY A 1 84 ? 6.756 11.556 -3.929 1.00 86.12 84 GLY A C 1
ATOM 695 O O . GLY A 1 84 ? 7.312 12.630 -4.137 1.00 86.12 84 GLY A O 1
ATOM 696 N N . GLU A 1 85 ? 7.017 10.802 -2.858 1.00 87.94 85 GLU A N 1
ATOM 697 C CA . GLU A 1 85 ? 8.022 11.114 -1.837 1.00 87.94 85 GLU A CA 1
ATOM 698 C C . GLU A 1 85 ? 9.254 10.231 -2.042 1.00 87.94 85 GLU A C 1
ATOM 700 O O . GLU A 1 85 ? 9.180 9.010 -1.901 1.00 87.94 85 GLU A O 1
ATOM 705 N N . THR A 1 86 ? 10.385 10.844 -2.387 1.00 86.12 86 THR A N 1
ATOM 706 C CA . THR A 1 86 ? 11.648 10.150 -2.684 1.00 86.12 86 THR A CA 1
ATOM 707 C C . THR A 1 86 ? 12.553 10.034 -1.458 1.00 86.12 86 THR A C 1
ATOM 709 O O . THR A 1 86 ? 13.443 9.179 -1.420 1.00 86.12 86 THR A O 1
ATOM 712 N N . GLN A 1 87 ? 12.324 10.839 -0.416 1.00 87.25 87 GLN A N 1
ATOM 713 C CA . GLN A 1 87 ? 13.053 10.732 0.841 1.00 87.25 87 GLN A CA 1
ATOM 714 C C . GLN A 1 87 ? 12.498 9.570 1.662 1.00 87.25 87 GLN A C 1
ATOM 716 O O . GLN A 1 87 ? 11.491 9.692 2.357 1.00 87.25 87 GLN A O 1
ATOM 721 N N . ILE A 1 88 ? 13.210 8.439 1.650 1.00 86.81 88 ILE A N 1
ATOM 722 C CA . ILE A 1 88 ? 12.786 7.208 2.341 1.00 86.81 88 ILE A CA 1
ATOM 723 C C . ILE A 1 88 ? 12.454 7.466 3.820 1.00 86.81 88 ILE A C 1
ATOM 725 O O . ILE A 1 88 ? 11.483 6.920 4.327 1.00 86.81 88 ILE A O 1
ATOM 729 N N . LYS A 1 89 ? 13.211 8.324 4.520 1.00 88.88 89 LYS A N 1
ATOM 730 C CA . LYS A 1 89 ? 12.929 8.664 5.929 1.00 88.88 89 LYS A CA 1
ATOM 731 C C . LYS A 1 89 ? 11.554 9.305 6.125 1.00 88.88 89 LYS A C 1
ATOM 733 O O . LYS A 1 89 ? 10.888 8.993 7.106 1.00 88.88 89 LYS A O 1
ATOM 738 N N . GLU A 1 90 ? 11.144 10.184 5.217 1.00 87.94 90 GLU A N 1
ATOM 739 C CA . GLU A 1 90 ? 9.827 10.824 5.259 1.00 87.94 90 GLU A CA 1
ATOM 740 C C . GLU A 1 90 ? 8.738 9.834 4.852 1.00 87.94 90 GLU A C 1
ATOM 742 O O . GLU A 1 90 ? 7.710 9.740 5.520 1.00 87.94 90 GLU A O 1
ATOM 747 N N . LEU A 1 91 ? 9.013 9.006 3.842 1.00 87.94 91 LEU A N 1
ATOM 748 C CA . LEU A 1 91 ? 8.110 7.944 3.417 1.00 87.94 91 LEU A CA 1
ATOM 749 C C . LEU A 1 91 ? 7.829 6.944 4.544 1.00 87.94 91 LEU A C 1
ATOM 751 O O . LEU A 1 91 ? 6.685 6.562 4.738 1.00 87.94 91 LEU A O 1
ATOM 755 N N . LEU A 1 92 ? 8.827 6.552 5.341 1.00 88.31 92 LEU A N 1
ATOM 756 C CA . LEU A 1 92 ? 8.632 5.602 6.442 1.00 88.31 92 LEU A CA 1
ATOM 757 C C . LEU A 1 92 ? 7.628 6.096 7.497 1.00 88.31 92 LEU A C 1
ATOM 759 O O . LEU A 1 92 ? 6.976 5.270 8.138 1.00 88.31 92 LEU A O 1
ATOM 763 N N . LYS A 1 93 ? 7.434 7.415 7.634 1.00 89.81 93 LYS A N 1
ATOM 764 C CA . LYS A 1 93 ? 6.440 7.990 8.555 1.00 89.81 93 LYS A CA 1
ATOM 765 C C . LYS A 1 93 ? 5.004 7.629 8.171 1.00 89.81 93 LYS A C 1
ATOM 767 O O . LYS A 1 93 ? 4.127 7.672 9.028 1.00 89.81 93 LYS A O 1
ATOM 772 N N . ILE A 1 94 ? 4.734 7.238 6.920 1.00 88.06 94 ILE A N 1
ATOM 773 C CA . ILE A 1 94 ? 3.392 6.783 6.508 1.00 88.06 94 ILE A CA 1
ATOM 774 C C . ILE A 1 94 ? 2.988 5.473 7.199 1.00 88.06 94 ILE A C 1
ATOM 776 O O . ILE A 1 94 ? 1.798 5.187 7.331 1.00 88.06 94 ILE A O 1
ATOM 780 N N . PHE A 1 95 ? 3.971 4.679 7.634 1.00 89.69 95 PHE A N 1
ATOM 781 C CA . PHE A 1 95 ? 3.751 3.405 8.316 1.00 89.69 95 PHE A CA 1
ATOM 782 C C . PHE A 1 95 ? 3.511 3.576 9.819 1.00 89.69 95 PHE A C 1
ATOM 784 O O . PHE A 1 95 ? 3.101 2.621 10.481 1.00 89.69 95 PHE A O 1
ATOM 791 N N . GLU A 1 96 ? 3.710 4.781 10.358 1.00 90.88 96 GLU A N 1
ATOM 792 C CA . GLU A 1 96 ? 3.265 5.144 11.700 1.00 90.88 96 GLU A CA 1
ATOM 793 C C . GLU A 1 96 ? 1.742 5.335 11.677 1.00 90.88 96 GLU A C 1
ATOM 795 O O . GLU A 1 96 ? 1.230 6.405 11.343 1.00 90.88 96 GLU A O 1
ATOM 800 N N . LEU A 1 97 ? 1.001 4.267 11.988 1.00 91.88 97 LEU A N 1
ATOM 801 C CA . LEU A 1 97 ? -0.458 4.272 11.901 1.00 91.88 97 LEU A CA 1
ATOM 802 C C . LEU A 1 97 ? -1.086 5.305 12.834 1.00 91.88 97 LEU A C 1
ATOM 804 O O . LEU A 1 97 ? -0.930 5.243 14.057 1.00 91.88 97 LEU A O 1
ATOM 808 N N . LYS A 1 98 ? -1.874 6.202 12.240 1.00 90.06 98 LYS A N 1
ATOM 809 C CA . LYS A 1 98 ? -2.672 7.208 12.941 1.00 90.06 98 LYS A CA 1
ATOM 810 C C . LYS A 1 98 ? -4.154 6.823 12.922 1.00 90.06 98 LYS A C 1
ATOM 812 O O . LYS A 1 98 ? -4.590 6.118 12.006 1.00 90.06 98 LYS A O 1
ATOM 817 N N . PRO A 1 99 ? -4.958 7.317 13.882 1.00 90.06 99 PRO A N 1
ATOM 818 C CA . PRO A 1 99 ? -6.407 7.164 13.830 1.00 90.06 99 PRO A CA 1
ATOM 819 C C . PRO A 1 99 ? -6.968 7.691 12.500 1.00 90.06 99 PRO A C 1
ATOM 821 O O . PRO A 1 99 ? -6.874 8.880 12.204 1.00 90.06 99 PRO A O 1
ATOM 824 N N . SER A 1 100 ? -7.546 6.807 11.683 1.00 90.50 100 SER A N 1
ATOM 825 C CA . SER A 1 100 ? -8.144 7.168 10.395 1.00 90.50 100 SER A CA 1
ATOM 826 C C . SER A 1 100 ? -9.279 6.221 10.007 1.00 90.50 100 SER A C 1
ATOM 828 O O . SER A 1 100 ? -9.275 5.042 10.348 1.00 90.50 100 SER A O 1
ATOM 830 N N . LYS A 1 101 ? -10.237 6.736 9.224 1.00 89.38 101 LYS A N 1
ATOM 831 C CA . LYS A 1 101 ? -11.280 5.935 8.556 1.00 89.38 101 LYS A CA 1
ATOM 832 C C . LYS A 1 101 ? -10.766 5.192 7.316 1.00 89.38 101 LYS A C 1
ATOM 834 O O . LYS A 1 101 ? -11.485 4.360 6.759 1.00 89.38 101 LYS A O 1
ATOM 839 N N . ASN A 1 102 ? -9.567 5.526 6.839 1.00 93.94 102 ASN A N 1
ATOM 840 C CA . ASN A 1 102 ? -8.956 4.922 5.660 1.00 93.94 102 ASN A CA 1
ATOM 841 C C . ASN A 1 102 ? -7.608 4.321 6.050 1.00 93.94 102 ASN A C 1
ATOM 843 O O . ASN A 1 102 ? -6.565 4.968 5.954 1.00 93.94 102 ASN A O 1
ATOM 847 N N . ILE A 1 103 ? -7.659 3.078 6.514 1.00 96.06 103 ILE A N 1
ATOM 848 C CA . ILE A 1 103 ? -6.481 2.257 6.758 1.00 96.06 103 ILE A CA 1
ATOM 849 C C . ILE A 1 103 ? -6.441 1.194 5.670 1.00 96.06 103 ILE A C 1
ATOM 851 O O . ILE A 1 103 ? -7.458 0.556 5.380 1.00 96.06 103 ILE A O 1
ATOM 855 N N . TYR A 1 104 ? -5.279 1.036 5.055 1.00 95.81 104 TYR A N 1
ATOM 856 C CA . TYR A 1 104 ? -5.077 0.115 3.950 1.00 95.81 104 TYR A CA 1
ATOM 857 C C . TYR A 1 104 ? -3.981 -0.877 4.295 1.00 95.81 104 TYR A C 1
ATOM 859 O O . TYR A 1 104 ? -2.948 -0.495 4.843 1.00 95.81 104 TYR A O 1
ATOM 867 N N . LEU A 1 105 ? -4.204 -2.131 3.922 1.00 94.56 105 LEU A N 1
ATOM 868 C CA . LEU A 1 105 ? -3.182 -3.159 3.840 1.00 94.56 105 LEU A CA 1
ATOM 869 C C . LEU A 1 105 ? -2.856 -3.407 2.371 1.00 94.56 105 LEU A C 1
ATOM 871 O O . LEU A 1 105 ? -3.741 -3.656 1.552 1.00 94.56 105 LEU A O 1
ATOM 875 N N . ILE A 1 106 ? -1.570 -3.353 2.073 1.00 94.81 106 ILE A N 1
ATOM 876 C CA . ILE A 1 106 ? -0.974 -3.624 0.777 1.00 94.81 106 ILE A CA 1
ATOM 877 C C . ILE A 1 106 ? -0.260 -4.963 0.873 1.00 94.81 106 ILE A C 1
ATOM 879 O O . ILE A 1 106 ? 0.597 -5.128 1.739 1.00 94.81 106 ILE A O 1
ATOM 883 N N . ALA A 1 107 ? -0.622 -5.898 -0.000 1.00 92.25 107 ALA A N 1
ATOM 884 C CA . ALA A 1 107 ? 0.070 -7.167 -0.173 1.00 92.25 107 ALA A CA 1
ATOM 885 C C . ALA A 1 107 ? 0.687 -7.207 -1.575 1.00 92.25 107 ALA A C 1
ATOM 887 O O . ALA A 1 107 ? -0.032 -7.079 -2.571 1.00 92.25 107 ALA A O 1
ATOM 888 N N . ILE A 1 108 ? 2.009 -7.341 -1.641 1.00 91.31 108 ILE A N 1
ATOM 889 C CA . ILE A 1 108 ? 2.786 -7.408 -2.881 1.00 91.31 108 ILE A CA 1
ATOM 890 C C . ILE A 1 108 ? 3.347 -8.814 -3.021 1.00 91.31 108 ILE A C 1
ATOM 892 O O . ILE A 1 108 ? 3.983 -9.311 -2.095 1.00 91.31 108 ILE A O 1
ATOM 896 N N . ASN A 1 109 ? 3.107 -9.440 -4.174 1.00 88.88 109 ASN A N 1
ATOM 897 C CA . ASN A 1 109 ? 3.484 -10.827 -4.470 1.00 88.88 109 ASN A CA 1
ATOM 898 C C . ASN A 1 109 ? 2.941 -11.851 -3.455 1.00 88.88 109 ASN A C 1
ATOM 900 O O . ASN A 1 109 ? 3.454 -12.958 -3.350 1.00 88.88 109 ASN A O 1
ATOM 904 N N . GLU A 1 110 ? 1.891 -11.486 -2.718 1.00 84.81 110 GLU A N 1
ATOM 905 C CA . GLU A 1 110 ? 1.312 -12.266 -1.628 1.00 84.81 110 GLU A CA 1
ATOM 906 C C . GLU A 1 110 ? -0.209 -12.089 -1.563 1.00 84.81 110 GLU A C 1
ATOM 908 O O . GLU A 1 110 ? -0.766 -11.081 -2.012 1.00 84.81 110 GLU A O 1
ATOM 913 N N . HIS A 1 111 ? -0.880 -13.062 -0.939 1.00 77.12 111 HIS A N 1
ATOM 914 C CA . HIS A 1 111 ? -2.319 -13.037 -0.670 1.00 77.12 111 HIS A CA 1
ATOM 915 C C . HIS A 1 111 ? -2.616 -13.258 0.819 1.00 77.12 111 HIS A C 1
ATOM 917 O O . HIS A 1 111 ? -1.906 -13.960 1.539 1.00 77.12 111 HIS A O 1
ATOM 923 N N . LEU A 1 112 ? -3.715 -12.664 1.289 1.00 71.94 112 LEU A N 1
ATOM 924 C CA . LEU A 1 112 ? -4.110 -12.657 2.703 1.00 71.94 112 LEU A CA 1
ATOM 925 C C . LEU A 1 112 ? -4.626 -14.007 3.215 1.00 71.94 112 LEU A C 1
ATOM 927 O O . LEU A 1 112 ? -4.750 -14.193 4.424 1.00 71.94 112 LEU A O 1
ATOM 931 N N . GLU A 1 113 ? -4.917 -14.954 2.321 1.00 68.81 113 GLU A N 1
ATOM 932 C CA . GLU A 1 113 ? -5.393 -16.301 2.668 1.00 68.81 113 GLU A CA 1
ATOM 933 C C . GLU A 1 113 ? -4.429 -17.028 3.623 1.00 68.81 113 GLU A C 1
ATOM 935 O O . GLU A 1 113 ? -4.858 -17.807 4.476 1.00 68.81 113 GLU A O 1
ATOM 940 N N . ASN A 1 114 ? -3.145 -16.660 3.585 1.00 61.91 114 ASN A N 1
ATOM 941 C CA . ASN A 1 114 ? -2.098 -17.152 4.480 1.00 61.91 114 ASN A CA 1
ATOM 942 C C . ASN A 1 114 ? -2.205 -16.632 5.934 1.00 61.91 114 ASN A C 1
ATOM 944 O O . ASN A 1 114 ? -1.491 -17.110 6.816 1.00 61.91 114 ASN A O 1
ATOM 948 N N . LEU A 1 115 ? -3.091 -15.669 6.218 1.00 64.44 115 LEU A N 1
ATOM 949 C CA . LEU A 1 115 ? -3.170 -14.930 7.490 1.00 64.44 115 LEU A CA 1
ATOM 950 C C . LEU A 1 115 ? -4.538 -15.055 8.186 1.00 64.44 115 LEU A C 1
ATOM 952 O O . LEU A 1 115 ? -4.819 -14.349 9.153 1.00 64.44 115 LEU A O 1
ATOM 956 N N . ASN A 1 116 ? -5.380 -15.996 7.742 1.00 57.66 116 ASN A N 1
ATOM 957 C CA . ASN A 1 116 ? -6.752 -16.205 8.229 1.00 57.66 116 ASN A CA 1
ATOM 958 C C . ASN A 1 116 ? -6.901 -16.404 9.754 1.00 57.66 116 ASN A C 1
ATOM 960 O O . ASN A 1 116 ? -8.004 -16.261 10.267 1.00 57.66 116 ASN A O 1
ATOM 964 N N . LYS A 1 117 ? -5.818 -16.704 10.480 1.00 60.56 117 LYS A N 1
ATOM 965 C CA . LYS A 1 117 ? -5.815 -16.925 11.938 1.00 60.56 117 LYS A CA 1
ATOM 966 C C . LYS A 1 117 ? -5.888 -15.643 12.782 1.00 60.56 117 LYS A C 1
ATOM 968 O O . LYS A 1 117 ? -6.020 -15.747 13.991 1.00 60.56 117 LYS A O 1
ATOM 973 N N . TYR A 1 118 ? -5.793 -14.465 12.165 1.00 59.94 118 TYR A N 1
ATOM 974 C CA . TYR A 1 118 ? -5.679 -13.167 12.854 1.00 59.94 118 TYR A CA 1
ATOM 975 C C . TYR A 1 118 ? -6.899 -12.260 12.630 1.00 59.94 118 TYR A C 1
ATOM 977 O O . TYR A 1 118 ? -6.838 -11.046 12.808 1.00 59.94 118 TYR A O 1
ATOM 985 N N . LYS A 1 119 ? -8.001 -12.859 12.165 1.00 61.84 119 LYS A N 1
ATOM 986 C CA . LYS A 1 119 ? -9.169 -12.167 11.611 1.00 61.84 119 LYS A CA 1
ATOM 987 C C . LYS A 1 119 ? -10.223 -11.757 12.629 1.00 61.84 119 LYS A C 1
ATOM 989 O O . LYS A 1 119 ? -11.115 -11.011 12.243 1.00 61.84 119 LYS A O 1
ATOM 994 N N . ASP A 1 120 ? -10.150 -12.227 13.872 1.00 67.19 120 ASP A N 1
ATOM 995 C CA . ASP A 1 120 ? -11.323 -12.230 14.758 1.00 67.19 120 ASP A CA 1
ATOM 996 C C . ASP A 1 120 ? -11.941 -10.834 14.958 1.00 67.19 120 ASP A C 1
ATOM 998 O O . ASP A 1 120 ? -13.163 -10.728 15.043 1.00 67.19 120 ASP A O 1
ATOM 1002 N N . ASN A 1 121 ? -11.134 -9.762 14.890 1.00 82.62 121 ASN A N 1
ATOM 1003 C CA . ASN A 1 121 ? -11.602 -8.382 15.079 1.00 82.62 121 ASN A CA 1
ATOM 1004 C C . ASN A 1 121 ? -11.261 -7.403 13.933 1.00 82.62 121 ASN A C 1
ATOM 1006 O O . ASN A 1 121 ? -11.640 -6.231 13.990 1.00 82.62 121 ASN A O 1
ATOM 1010 N N . ILE A 1 122 ? -10.574 -7.852 12.873 1.00 88.81 122 ILE A N 1
ATOM 1011 C CA . ILE A 1 122 ? -10.213 -7.003 11.724 1.00 88.81 122 ILE A CA 1
ATOM 1012 C C . ILE A 1 122 ? -10.957 -7.483 10.481 1.00 88.81 122 ILE A C 1
ATOM 1014 O O . ILE A 1 122 ? -10.773 -8.601 10.000 1.00 88.81 122 ILE A O 1
ATOM 1018 N N . ILE A 1 123 ? -11.766 -6.594 9.915 1.00 89.50 123 ILE A N 1
ATOM 1019 C CA . ILE A 1 123 ? -12.462 -6.818 8.652 1.00 89.50 123 ILE A CA 1
ATOM 1020 C C . ILE A 1 123 ? -11.562 -6.359 7.506 1.00 89.50 123 ILE A C 1
ATOM 1022 O O . ILE A 1 123 ? -11.094 -5.218 7.479 1.00 89.50 123 ILE A O 1
ATOM 1026 N N . PHE A 1 124 ? -11.386 -7.248 6.532 1.00 90.31 124 PHE A N 1
ATOM 1027 C CA . PHE A 1 124 ? -10.623 -7.019 5.311 1.00 90.31 124 PHE A CA 1
ATOM 1028 C C . PHE A 1 124 ? -11.586 -6.846 4.137 1.00 90.31 124 PHE A C 1
ATOM 1030 O O . PHE A 1 124 ? -12.243 -7.798 3.724 1.00 90.31 124 PHE A O 1
ATOM 1037 N N . GLU A 1 125 ? -11.673 -5.634 3.599 1.00 91.12 125 GLU A N 1
ATOM 1038 C CA . GLU A 1 125 ? -12.458 -5.335 2.401 1.00 91.12 125 GLU A CA 1
ATOM 1039 C C . GLU A 1 125 ? -11.508 -5.212 1.204 1.00 91.12 125 GLU A C 1
ATOM 1041 O O . GLU A 1 125 ? -10.836 -4.191 1.048 1.00 91.12 125 GLU A O 1
ATOM 1046 N N . GLU A 1 126 ? -11.402 -6.262 0.386 1.00 90.44 126 GLU A N 1
ATOM 1047 C CA . GLU A 1 126 ? -10.554 -6.234 -0.811 1.00 90.44 126 GLU A CA 1
ATOM 1048 C C . GLU A 1 126 ? -11.080 -5.212 -1.825 1.00 90.44 126 GLU A C 1
ATOM 1050 O O . GLU A 1 126 ? -12.257 -5.209 -2.191 1.00 90.44 126 GLU A O 1
ATOM 1055 N N . LEU A 1 127 ? -10.194 -4.335 -2.294 1.00 89.25 127 LEU A N 1
ATOM 1056 C CA . LEU A 1 127 ? -10.517 -3.367 -3.330 1.00 89.25 127 LEU A CA 1
ATOM 1057 C C . LEU A 1 127 ? -10.388 -4.017 -4.705 1.00 89.25 127 LEU A C 1
ATOM 1059 O O . LEU A 1 127 ? -9.344 -4.564 -5.057 1.00 89.25 127 LEU A O 1
ATOM 1063 N N . ASN A 1 128 ? -11.427 -3.880 -5.528 1.00 85.25 128 ASN A N 1
ATOM 1064 C CA . ASN A 1 128 ? -11.377 -4.353 -6.903 1.00 85.25 128 ASN A CA 1
ATOM 1065 C C . ASN A 1 128 ? -10.402 -3.498 -7.728 1.00 85.25 128 ASN A C 1
ATOM 1067 O O . ASN A 1 128 ? -10.654 -2.327 -8.021 1.00 85.25 128 ASN A O 1
ATOM 1071 N N . LEU A 1 129 ? -9.285 -4.109 -8.124 1.00 82.62 129 LEU A N 1
ATOM 1072 C CA . LEU A 1 129 ? -8.274 -3.482 -8.968 1.00 82.62 129 LEU A CA 1
ATOM 1073 C C . LEU A 1 129 ? -8.364 -3.900 -10.452 1.00 82.62 129 LEU A C 1
ATOM 1075 O O . LEU A 1 129 ? -7.479 -3.549 -11.228 1.00 82.62 129 LEU A O 1
ATOM 1079 N N . ASN A 1 130 ? -9.415 -4.591 -10.896 1.00 68.31 130 ASN A N 1
ATOM 1080 C CA . ASN A 1 130 ? -9.487 -5.200 -12.235 1.00 68.31 130 ASN A CA 1
ATOM 1081 C C . ASN A 1 130 ? -10.230 -4.382 -13.311 1.00 68.31 130 ASN A C 1
ATOM 1083 O O . ASN A 1 130 ? -10.465 -4.892 -14.404 1.00 68.31 130 ASN A O 1
ATOM 1087 N N . ASP A 1 131 ? -10.563 -3.108 -13.076 1.00 55.78 131 ASP A N 1
ATOM 1088 C CA . ASP A 1 131 ? -11.161 -2.288 -14.146 1.00 55.78 131 ASP A CA 1
ATOM 1089 C C . ASP A 1 131 ? -10.250 -2.146 -15.376 1.00 55.78 131 ASP A C 1
ATOM 1091 O O . ASP A 1 131 ? -9.184 -1.529 -15.296 1.00 55.78 131 ASP A O 1
ATOM 1095 N N . LYS A 1 132 ? -10.743 -2.642 -16.520 1.00 45.34 132 LYS A N 1
ATOM 1096 C CA . LYS A 1 132 ? -10.244 -2.425 -17.891 1.00 45.34 132 LYS A CA 1
ATOM 1097 C C . LYS A 1 132 ? -10.513 -0.995 -18.399 1.00 45.34 132 LYS A C 1
ATOM 1099 O O . LYS A 1 132 ? -10.877 -0.810 -19.557 1.00 45.34 132 LYS A O 1
ATOM 1104 N N . GLN A 1 133 ? -10.432 0.025 -17.546 1.00 45.84 133 GLN A N 1
ATOM 1105 C CA . GLN A 1 133 ? -10.613 1.408 -17.995 1.00 45.84 133 GLN A CA 1
ATOM 1106 C C . GLN A 1 133 ? -9.263 1.973 -18.432 1.00 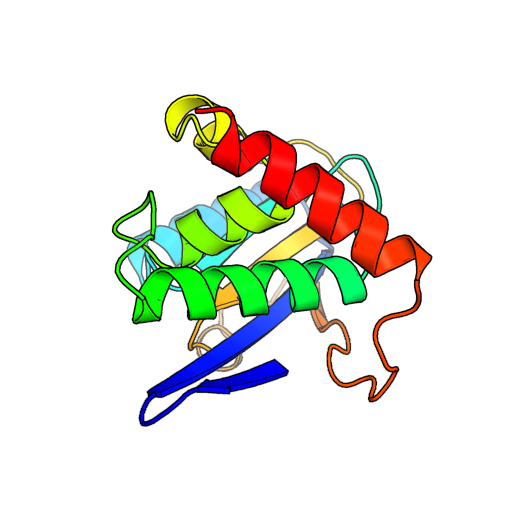45.84 133 GLN A C 1
ATOM 1108 O O . GLN A 1 133 ? -8.383 2.177 -17.595 1.00 45.84 133 GLN A O 1
ATOM 1113 N N . GLU A 1 134 ? -9.116 2.229 -19.738 1.00 45.97 134 GLU A N 1
ATOM 1114 C CA . GLU A 1 134 ? -8.001 2.996 -20.305 1.00 45.97 134 GLU A CA 1
ATOM 1115 C C . GLU A 1 134 ? -7.704 4.238 -19.451 1.00 45.97 134 GLU A C 1
ATOM 1117 O O . GLU A 1 134 ? -8.611 4.877 -18.904 1.00 45.97 134 GLU A O 1
ATOM 1122 N N . LEU A 1 135 ? -6.420 4.570 -19.306 1.00 47.94 135 LEU A N 1
ATOM 1123 C CA . LEU A 1 135 ? -5.958 5.749 -18.573 1.00 47.94 135 LEU A CA 1
ATOM 1124 C C . LEU A 1 135 ? -6.491 7.026 -19.246 1.00 47.94 135 LEU A C 1
ATOM 1126 O O . LEU A 1 135 ? -5.987 7.434 -20.293 1.00 47.94 135 LEU A O 1
ATOM 1130 N N . LYS A 1 136 ? -7.511 7.648 -18.639 1.00 53.09 136 LYS A N 1
ATOM 1131 C CA . LYS A 1 136 ? -8.050 8.958 -19.018 1.00 53.09 136 LYS A CA 1
ATOM 1132 C C . LYS A 1 136 ? -6.957 10.025 -18.918 1.00 53.09 136 LYS A C 1
ATOM 1134 O O . LYS A 1 136 ? -6.009 9.905 -18.145 1.00 53.09 136 LYS A O 1
ATOM 1139 N N . GLU A 1 137 ? -7.109 11.092 -19.688 1.00 47.78 137 GLU A N 1
ATOM 1140 C CA . GLU A 1 137 ? -6.108 12.151 -19.846 1.00 47.78 137 GLU A CA 1
ATOM 1141 C C . GLU A 1 137 ? -5.722 12.851 -18.528 1.00 47.78 137 GLU A C 1
ATOM 1143 O O . GLU A 1 137 ? -4.547 13.128 -18.295 1.00 47.78 137 GLU A 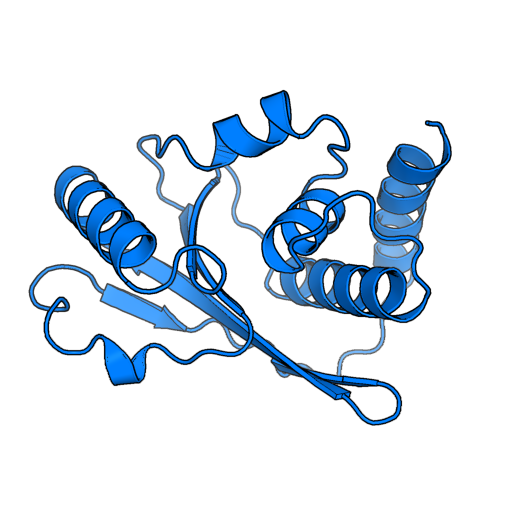O 1
ATOM 1148 N N . ASP A 1 138 ? -6.671 13.022 -17.606 1.00 51.50 138 ASP A N 1
ATOM 1149 C CA . ASP A 1 138 ? -6.417 13.601 -16.277 1.00 51.50 138 ASP A CA 1
ATOM 1150 C C . ASP A 1 138 ? -5.498 12.734 -15.406 1.00 51.50 138 ASP A C 1
ATOM 1152 O O . ASP A 1 138 ? -4.800 13.225 -14.523 1.00 51.50 138 ASP A O 1
ATOM 1156 N N . GLU A 1 139 ? -5.432 11.436 -15.676 1.00 53.69 139 GLU A N 1
ATOM 1157 C CA . GLU A 1 139 ? -4.545 10.534 -14.947 1.00 53.69 139 GLU A CA 1
ATOM 1158 C C . GLU A 1 139 ? -3.161 10.471 -15.541 1.00 53.69 139 GLU A C 1
ATOM 1160 O O . GLU A 1 139 ? -2.199 10.300 -14.803 1.00 53.69 139 GLU A O 1
ATOM 1165 N N . ARG A 1 140 ? -3.042 10.689 -16.855 1.00 54.25 140 ARG A N 1
ATOM 1166 C CA . ARG A 1 140 ? -1.742 10.968 -17.465 1.00 54.25 140 ARG A CA 1
ATOM 1167 C C . ARG A 1 140 ? -1.130 12.229 -16.855 1.00 54.25 140 ARG A C 1
ATOM 1169 O O . ARG A 1 140 ? 0.081 12.263 -16.689 1.00 54.25 140 ARG A O 1
ATOM 1176 N N . LYS A 1 141 ? -1.947 13.215 -16.455 1.00 61.94 141 LYS A N 1
ATOM 1177 C CA . LYS A 1 141 ? -1.479 14.398 -15.712 1.00 61.94 141 LYS A CA 1
ATOM 1178 C C . LYS A 1 141 ? -1.034 14.065 -14.291 1.00 61.94 141 LYS A C 1
ATOM 1180 O O . LYS A 1 141 ? 0.062 14.461 -13.931 1.00 61.94 141 LYS A O 1
ATOM 1185 N N . ILE A 1 142 ? -1.800 13.286 -13.520 1.00 60.12 142 ILE A N 1
ATOM 1186 C CA . ILE A 1 142 ? -1.362 12.837 -12.179 1.00 60.12 142 ILE A CA 1
ATOM 1187 C C . ILE A 1 142 ? -0.056 12.033 -12.277 1.00 60.12 142 ILE A C 1
ATOM 1189 O O . ILE A 1 142 ? 0.861 12.236 -11.487 1.00 60.12 142 ILE A O 1
ATOM 1193 N N . ILE A 1 143 ? 0.057 11.161 -13.282 1.00 58.28 143 ILE A N 1
ATOM 1194 C CA . ILE A 1 143 ? 1.281 10.410 -13.586 1.00 58.28 143 ILE A CA 1
ATOM 1195 C C . ILE A 1 143 ? 2.428 11.355 -13.946 1.00 58.28 143 ILE A C 1
ATOM 1197 O O . ILE A 1 143 ? 3.528 11.195 -13.429 1.00 58.28 143 ILE A O 1
ATOM 1201 N N . ALA A 1 144 ? 2.189 12.343 -14.809 1.00 59.09 144 ALA A N 1
ATOM 1202 C CA . ALA A 1 144 ? 3.191 13.334 -15.181 1.00 59.09 144 ALA A CA 1
ATOM 1203 C C . ALA A 1 144 ? 3.636 14.165 -13.970 1.00 59.09 144 ALA A C 1
ATOM 1205 O O . ALA A 1 144 ? 4.827 14.375 -13.802 1.00 59.09 144 ALA A O 1
ATOM 1206 N N . GLU A 1 145 ? 2.721 14.559 -13.084 1.00 65.94 1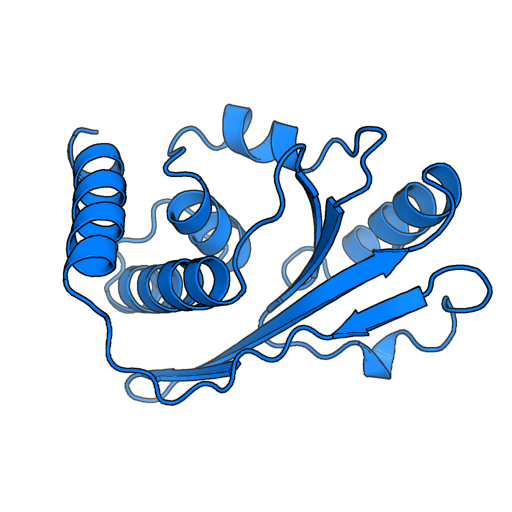45 GLU A N 1
ATOM 1207 C CA . GLU A 1 145 ? 3.032 15.299 -11.858 1.00 65.94 145 GLU A CA 1
ATOM 1208 C C . GLU A 1 145 ? 3.847 14.464 -10.862 1.00 65.94 145 GLU A C 1
ATOM 1210 O O . GLU A 1 145 ? 4.805 14.968 -10.272 1.00 65.94 145 GLU A O 1
ATOM 1215 N N . ILE A 1 146 ? 3.498 13.187 -10.679 1.00 63.09 146 ILE A N 1
ATOM 1216 C CA . ILE A 1 146 ? 4.269 12.250 -9.847 1.00 63.09 146 ILE A CA 1
ATOM 1217 C C . ILE A 1 146 ? 5.660 12.039 -10.455 1.00 63.09 146 ILE A C 1
ATOM 1219 O O . ILE A 1 146 ? 6.661 12.162 -9.752 1.00 63.09 146 ILE A O 1
ATOM 1223 N N . ASN A 1 147 ? 5.745 11.794 -11.763 1.00 60.41 147 ASN A N 1
ATOM 1224 C CA . ASN A 1 147 ? 7.016 11.594 -12.454 1.00 60.41 147 ASN A CA 1
ATOM 1225 C C . ASN A 1 147 ? 7.880 12.855 -12.446 1.00 60.41 147 ASN A C 1
ATOM 1227 O O . ASN A 1 147 ? 9.075 12.753 -12.207 1.00 60.41 147 ASN A O 1
ATOM 1231 N N . GLU A 1 148 ? 7.307 14.042 -12.642 1.00 66.94 148 GLU A N 1
ATOM 1232 C CA . GLU A 1 148 ? 8.038 15.304 -12.526 1.00 66.94 148 GLU A CA 1
ATOM 1233 C C . GLU A 1 148 ? 8.621 15.490 -11.127 1.00 66.94 148 GLU A C 1
ATOM 1235 O O . GLU A 1 148 ? 9.752 15.953 -11.002 1.00 66.94 148 GLU A O 1
ATOM 1240 N N . LYS A 1 149 ? 7.879 15.131 -10.074 1.00 63.09 149 LYS A N 1
ATOM 1241 C CA . LYS A 1 149 ? 8.396 15.189 -8.700 1.00 63.09 149 LYS A CA 1
ATOM 1242 C C . LYS A 1 149 ? 9.538 14.206 -8.475 1.00 63.09 149 LYS A C 1
ATOM 1244 O O . LYS A 1 149 ? 10.498 14.555 -7.799 1.00 63.09 149 LYS A O 1
ATOM 1249 N N . ILE A 1 150 ? 9.450 13.008 -9.049 1.00 59.72 150 ILE A N 1
ATOM 1250 C CA . ILE A 1 150 ? 10.484 11.982 -8.891 1.00 59.72 150 ILE A CA 1
ATOM 1251 C C . ILE A 1 150 ? 11.735 12.295 -9.737 1.00 59.72 150 ILE A C 1
ATOM 1253 O O . ILE A 1 150 ? 12.842 12.044 -9.278 1.00 59.72 150 ILE A O 1
ATOM 1257 N N . LEU A 1 151 ? 11.578 12.850 -10.945 1.00 55.97 151 LEU A N 1
ATOM 1258 C CA . LEU A 1 151 ? 12.666 13.142 -11.897 1.00 55.97 151 LEU A CA 1
ATOM 1259 C C . LEU A 1 151 ? 13.392 14.475 -11.641 1.00 55.97 151 LEU A C 1
ATOM 1261 O O . LEU A 1 151 ? 14.428 14.726 -12.249 1.00 55.97 151 LEU A O 1
ATOM 1265 N N . LYS A 1 152 ? 12.847 15.356 -10.792 1.00 52.72 152 LYS A N 1
ATOM 1266 C CA . LYS A 1 152 ? 13.483 16.628 -10.392 1.00 52.72 152 LYS A CA 1
ATOM 1267 C C . LYS A 1 152 ? 14.496 16.471 -9.241 1.00 52.72 152 LYS A C 1
ATOM 1269 O O . LYS A 1 152 ? 14.962 17.485 -8.721 1.00 52.72 152 LYS A O 1
ATOM 1274 N N . VAL A 1 153 ? 14.816 15.236 -8.845 1.00 45.41 153 VAL A N 1
ATOM 1275 C CA . VAL A 1 153 ? 15.846 14.868 -7.852 1.00 45.41 153 VAL A CA 1
ATOM 1276 C C . VAL A 1 153 ? 17.055 14.297 -8.578 1.00 45.41 153 VAL A C 1
ATOM 1278 O O . VAL A 1 153 ? 18.182 14.682 -8.202 1.00 45.41 153 VAL A O 1
#

Radius of gyration: 15.27 Å; chains: 1; bounding box: 30×34×39 Å

Foldseek 3Di:
DWDDDDPDIKDKWKWWKDFDQVLVVVVQVVCCVPPVQFKAKFADQDDDDLQLLVQLLNVLVVCVVVVNQLDPGSVLSSLCSSPLDSPSVVSVVRRVYDDHSGMMMMGMPDDCVVPVVSPPGMDIHIDDNPDPDDQDPVVVVVNVVSVCSNVVD

Sequence (153 aa):
MIVELQTENFSLCVYKLKGNLEEIQSFQKELILRNPDSFYIFSSEKLISPRLFKIAFYHACLRWLSGESISKKLGIEFFICLFGETQIKELLKIFELKPSKNIYLIAINEHLENLNKYKDNIIFEELNLNDKQELKEDERKIIAEINEKILKV

Secondary structure (DSSP, 8-state):
-EEEETTEEEEEEEEEEES-HHHHHHHHHHHHHH-TTTEEEEEESSPPPHHHHHHHHHHHHHHHHHT--SSSSHHHHHHHHHH----HHHHHGGGS--S-SEEEEEEES--GGGGGGG-TT-EEEE----------HHHHHHHHHHHHHHHT-

pLDDT: mean 81.18, std 14.09, range [45.34, 96.06]

Organism: NCBI:txid1978154